Protein AF-G5QX48-F1 (afdb_monomer)

Foldseek 3Di:
DVLLVVLLVQLVVLVVCLVPDPQDPFDQDPVVRDTHGDGSVPCPSNVVSVVSNVVSVVVVVVVVVVVQVQCQDCVRNVAPHRNDPPPPVDPD

Secondary structure (DSSP, 8-state):
-HHHHHHHHHHHHHHHHHTT----SSEEEGGGTEEE---TT--HHHHHHHHHHHHHHHHHHHHHHHHHHHHH-HHHHSS-GGG-SSBTTB--

Solvent-accessible surface area (backbone atoms only — not comparable to full-atom values): 5306 Å² total; per-residue (Å²): 108,71,67,34,52,52,41,49,52,54,28,47,55,52,51,55,50,57,77,70,51,82,40,67,74,66,43,76,41,73,94,78,74,44,75,46,80,74,64,57,62,64,58,58,70,57,53,56,32,50,58,50,37,51,54,30,53,49,53,53,49,52,54,49,50,53,52,50,53,40,48,36,35,37,93,73,46,80,42,48,53,43,72,26,79,70,65,89,84,46,88,82

Sequence (92 aa):
MGACLTQLRQTKEVLLAEANAVSDNPLVFADAGEVISGGNFHAEPVAMAADNLALAIAEIGALSERRIALMMDKHMSQLPPFLVKNGGVNSG

Organism: NCBI:txid913082

Mean predicted aligned error: 3.49 Å

pLDDT: mean 97.44, std 2.09, range [86.56, 98.81]

Structure (mmCIF, N/CA/C/O backbone):
data_AF-G5QX48-F1
#
_entry.id   AF-G5QX48-F1
#
loop_
_atom_site.group_PDB
_atom_site.id
_atom_site.type_symbol
_atom_site.label_atom_id
_atom_site.label_alt_id
_atom_site.label_comp_id
_atom_site.label_asym_id
_atom_site.label_entity_id
_atom_site.label_seq_id
_atom_site.pdbx_PDB_ins_code
_atom_site.Cartn_x
_atom_site.Cartn_y
_atom_site.Cartn_z
_atom_site.occupancy
_atom_site.B_iso_or_equiv
_atom_site.auth_seq_id
_atom_site.auth_comp_id
_atom_site.auth_asym_id
_atom_site.auth_atom_id
_atom_site.pdbx_PDB_model_num
ATOM 1 N N . MET A 1 1 ? 10.971 -5.835 -2.553 1.00 97.06 1 MET A N 1
ATOM 2 C CA . MET A 1 1 ? 9.684 -6.565 -2.683 1.00 97.06 1 MET A CA 1
ATOM 3 C C . MET A 1 1 ? 9.246 -7.255 -1.397 1.00 97.06 1 MET A C 1
ATOM 5 O O . MET A 1 1 ? 8.156 -6.947 -0.943 1.00 97.06 1 MET A O 1
ATOM 9 N N . GLY A 1 2 ? 10.050 -8.141 -0.786 1.00 98.50 2 GLY A N 1
ATOM 10 C CA . GLY A 1 2 ? 9.665 -8.808 0.473 1.00 98.50 2 GLY A CA 1
ATOM 11 C C . GLY A 1 2 ? 9.330 -7.836 1.613 1.00 98.50 2 GLY A C 1
ATOM 12 O O . GLY A 1 2 ? 8.259 -7.940 2.197 1.00 98.50 2 GLY A O 1
ATOM 13 N N . ALA A 1 3 ? 10.184 -6.832 1.848 1.00 98.56 3 ALA A N 1
ATOM 14 C CA . ALA A 1 3 ? 9.930 -5.774 2.833 1.00 98.56 3 ALA A CA 1
ATOM 15 C C . ALA A 1 3 ? 8.617 -5.013 2.562 1.00 98.56 3 ALA A C 1
ATOM 17 O O . ALA A 1 3 ? 7.794 -4.876 3.460 1.00 98.56 3 ALA A O 1
ATOM 18 N N . CYS A 1 4 ? 8.369 -4.612 1.308 1.00 98.75 4 CYS A N 1
ATOM 19 C CA . CYS A 1 4 ? 7.117 -3.965 0.908 1.00 98.75 4 CYS A CA 1
ATOM 20 C C . CYS A 1 4 ? 5.898 -4.843 1.237 1.00 98.75 4 CYS A C 1
ATOM 22 O O . CYS A 1 4 ? 4.929 -4.357 1.804 1.00 98.75 4 CYS A O 1
ATOM 24 N N . LEU A 1 5 ? 5.949 -6.146 0.932 1.00 98.75 5 LEU A N 1
ATOM 25 C CA . LEU A 1 5 ? 4.851 -7.070 1.235 1.00 98.75 5 LEU A CA 1
ATOM 26 C C . LEU A 1 5 ? 4.582 -7.180 2.742 1.00 98.75 5 LEU A C 1
ATOM 28 O O . LEU A 1 5 ? 3.422 -7.232 3.146 1.00 98.75 5 LEU A O 1
ATOM 32 N N . THR A 1 6 ? 5.629 -7.209 3.568 1.00 98.81 6 THR A N 1
ATOM 33 C CA . THR A 1 6 ? 5.481 -7.158 5.029 1.00 98.81 6 THR A CA 1
ATOM 34 C C . THR A 1 6 ? 4.773 -5.877 5.458 1.00 98.81 6 THR A C 1
ATOM 36 O O . THR A 1 6 ? 3.804 -5.950 6.209 1.00 98.81 6 THR A O 1
ATOM 39 N N . GLN A 1 7 ? 5.181 -4.729 4.914 1.00 98.62 7 GLN A N 1
ATOM 40 C CA . GLN A 1 7 ? 4.575 -3.443 5.248 1.00 98.62 7 GLN A CA 1
ATOM 41 C C . GLN A 1 7 ? 3.091 -3.380 4.858 1.00 98.62 7 GLN A C 1
ATOM 43 O O . GLN A 1 7 ? 2.256 -2.976 5.662 1.00 98.62 7 GLN A O 1
ATOM 48 N N . LEU A 1 8 ? 2.738 -3.877 3.665 1.00 98.56 8 LEU A N 1
ATOM 49 C CA . LEU A 1 8 ? 1.345 -3.977 3.218 1.00 98.56 8 LEU A CA 1
ATOM 50 C C . LEU A 1 8 ? 0.505 -4.872 4.142 1.00 98.56 8 LEU A C 1
ATOM 52 O O . LEU A 1 8 ? -0.660 -4.571 4.401 1.00 98.56 8 LEU A O 1
ATOM 56 N N . ARG A 1 9 ? 1.073 -5.980 4.634 1.00 98.75 9 ARG A N 1
ATOM 57 C CA . ARG A 1 9 ? 0.382 -6.888 5.563 1.00 98.75 9 ARG A CA 1
ATOM 58 C C . ARG A 1 9 ? 0.141 -6.234 6.922 1.00 98.75 9 ARG A C 1
ATOM 60 O O . ARG A 1 9 ? -0.968 -6.347 7.428 1.00 98.75 9 ARG A O 1
ATOM 67 N N . GLN A 1 10 ? 1.120 -5.501 7.450 1.00 98.62 10 GLN A N 1
ATOM 68 C CA . GLN A 1 10 ? 0.959 -4.729 8.687 1.00 98.62 10 GLN A CA 1
ATOM 69 C C . GLN A 1 10 ? -0.127 -3.654 8.538 1.00 98.62 10 GLN A C 1
ATOM 71 O O . GLN A 1 10 ? -1.030 -3.575 9.367 1.00 98.62 10 GLN A O 1
ATOM 76 N N . THR A 1 11 ? -0.111 -2.885 7.443 1.00 98.50 11 THR A N 1
ATOM 77 C CA . THR A 1 11 ? -1.172 -1.906 7.152 1.00 98.50 11 THR A CA 1
ATOM 78 C C . THR A 1 11 ? -2.543 -2.578 7.054 1.00 98.50 11 THR A C 1
ATOM 80 O O . THR A 1 11 ? -3.512 -2.075 7.618 1.00 98.50 11 THR A O 1
ATOM 83 N N . LYS A 1 12 ? -2.644 -3.736 6.384 1.00 98.62 12 LYS A N 1
ATOM 84 C CA . LYS A 1 12 ? -3.900 -4.495 6.292 1.00 98.62 12 LYS A CA 1
ATOM 85 C C . LYS A 1 12 ? -4.447 -4.857 7.674 1.00 98.62 12 LYS A C 1
ATOM 87 O O . LYS A 1 12 ? -5.650 -4.744 7.873 1.00 98.62 12 LYS A O 1
ATOM 92 N N . GLU A 1 13 ? -3.606 -5.331 8.590 1.00 98.75 13 GLU A N 1
ATOM 93 C CA . GLU A 1 13 ? -4.043 -5.719 9.938 1.00 98.75 13 GLU A CA 1
ATOM 94 C C . GLU A 1 13 ? -4.668 -4.537 10.686 1.00 98.75 13 GLU A C 1
ATOM 96 O O . GLU A 1 13 ? -5.773 -4.670 11.210 1.00 98.75 13 GLU A O 1
ATOM 101 N N . VAL A 1 14 ? -4.020 -3.368 10.647 1.00 98.81 14 VAL A N 1
ATOM 102 C CA . VAL A 1 14 ? -4.533 -2.145 11.284 1.00 98.81 14 VAL A CA 1
ATOM 103 C C . VAL A 1 14 ? -5.849 -1.696 10.650 1.00 98.81 14 VAL A C 1
ATOM 105 O O . VAL A 1 14 ? -6.831 -1.481 11.354 1.00 98.81 14 VAL A O 1
ATOM 108 N N . LEU A 1 15 ? -5.902 -1.606 9.319 1.00 98.69 15 LEU A N 1
ATOM 109 C CA . LEU A 1 15 ? -7.104 -1.142 8.620 1.00 98.69 15 LEU A CA 1
ATOM 110 C C . LEU A 1 15 ? -8.280 -2.112 8.766 1.00 98.69 15 LEU A C 1
ATOM 112 O O . LEU A 1 15 ? -9.427 -1.677 8.791 1.00 98.69 15 LEU A O 1
ATOM 116 N N . LEU A 1 16 ? -8.019 -3.418 8.869 1.00 98.81 16 LEU A N 1
ATOM 117 C CA . LEU A 1 16 ? -9.068 -4.404 9.106 1.00 98.81 16 LEU A CA 1
ATOM 118 C C . LEU A 1 16 ? -9.637 -4.291 10.524 1.00 98.81 16 LEU A C 1
ATOM 120 O O . LEU A 1 16 ? -10.844 -4.451 10.693 1.00 98.81 16 LEU A O 1
ATOM 124 N N . ALA A 1 17 ? -8.797 -4.014 11.524 1.00 98.75 17 ALA A N 1
ATOM 125 C CA . ALA A 1 17 ? -9.271 -3.737 12.875 1.00 98.75 17 ALA A CA 1
ATOM 126 C C . ALA A 1 17 ? -10.129 -2.462 12.899 1.00 98.75 17 ALA A C 1
ATOM 128 O O . ALA A 1 17 ? -11.258 -2.507 13.381 1.00 98.75 17 ALA A O 1
ATOM 129 N N . GLU A 1 18 ? -9.646 -1.374 12.291 1.00 98.69 18 GLU A N 1
ATOM 130 C CA . GLU A 1 18 ? -10.369 -0.099 12.242 1.00 98.69 18 GLU A CA 1
ATOM 131 C C . GLU A 1 18 ? -11.705 -0.205 11.496 1.00 98.69 18 GLU A C 1
ATOM 133 O O . GLU A 1 18 ? -12.716 0.321 11.950 1.00 98.69 18 GLU A O 1
ATOM 138 N N . ALA A 1 19 ? -11.747 -0.943 10.382 1.00 98.56 19 ALA A N 1
ATOM 139 C CA . ALA A 1 19 ? -12.974 -1.146 9.609 1.00 98.56 19 ALA A CA 1
ATOM 140 C C . ALA A 1 19 ? -14.102 -1.818 10.415 1.00 98.56 19 ALA A C 1
ATOM 142 O O . ALA A 1 19 ? -15.263 -1.735 10.020 1.00 98.56 19 ALA A O 1
ATOM 143 N N . ASN A 1 20 ? -13.761 -2.494 11.516 1.00 98.69 20 ASN A N 1
ATOM 144 C CA . ASN A 1 20 ? -14.705 -3.146 12.420 1.00 98.69 20 ASN A CA 1
ATOM 145 C C . ASN A 1 20 ? -14.769 -2.469 13.802 1.00 98.69 20 ASN A C 1
ATOM 147 O O . ASN A 1 20 ? -15.437 -2.987 14.698 1.00 98.69 20 ASN A O 1
ATOM 151 N N . ALA A 1 21 ? -14.060 -1.357 14.006 1.00 98.44 21 ALA A N 1
ATOM 152 C CA . ALA A 1 21 ? -13.993 -0.679 15.290 1.00 98.44 21 ALA A CA 1
ATOM 153 C C . ALA A 1 21 ? -15.247 0.166 15.556 1.00 98.44 21 ALA A C 1
ATOM 155 O O . ALA A 1 21 ? -15.876 0.709 14.649 1.00 98.44 21 ALA A O 1
ATOM 156 N N . VAL A 1 22 ? -15.573 0.315 16.840 1.00 98.19 22 VAL A N 1
ATOM 157 C CA . VAL A 1 22 ? -16.541 1.302 17.326 1.00 98.19 22 VAL A CA 1
ATOM 158 C C . VAL A 1 22 ? -15.768 2.589 17.616 1.00 98.19 22 VAL A C 1
ATOM 160 O O . VAL A 1 22 ? -15.072 2.689 18.631 1.00 98.19 22 VAL A O 1
ATOM 163 N N . SER A 1 23 ? -15.822 3.530 16.674 1.00 97.69 23 SER A N 1
ATOM 164 C CA . SER A 1 23 ? -15.040 4.776 16.675 1.00 97.69 23 SER A CA 1
ATOM 165 C C . SER A 1 23 ? -15.857 6.026 17.014 1.00 97.69 23 SER A C 1
ATOM 167 O O . SER A 1 23 ? -15.329 7.138 16.988 1.00 97.69 23 SER A O 1
ATOM 169 N N . ASP A 1 24 ? -17.137 5.871 17.350 1.00 96.62 24 ASP A N 1
ATOM 170 C CA . ASP A 1 24 ? -17.981 6.964 17.817 1.00 96.62 24 ASP A CA 1
ATOM 171 C C . ASP A 1 24 ? -17.681 7.344 19.277 1.00 96.62 24 ASP A C 1
ATOM 173 O O . ASP A 1 24 ? -16.831 6.767 19.961 1.00 96.62 24 ASP A O 1
ATOM 177 N N . ASN A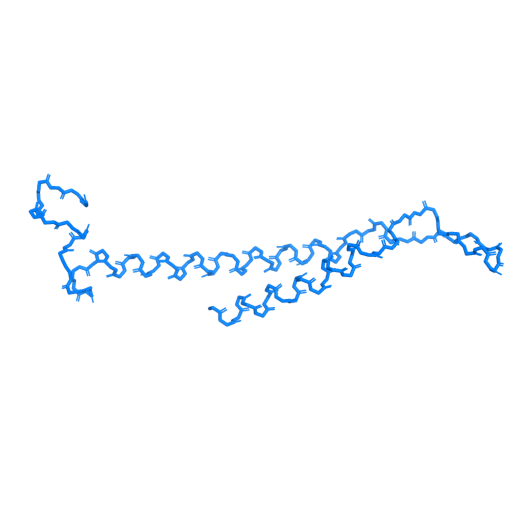 1 25 ? -18.351 8.399 19.739 1.00 95.94 25 ASN A N 1
ATOM 178 C CA . ASN A 1 25 ? -18.257 8.875 21.111 1.00 95.94 25 ASN A CA 1
ATOM 179 C C . ASN A 1 25 ? -19.495 9.719 21.475 1.00 95.94 25 ASN A C 1
ATOM 181 O O . ASN A 1 25 ? -19.866 10.588 20.677 1.00 95.94 25 ASN A O 1
ATOM 185 N N . PRO A 1 26 ? -20.091 9.555 22.677 1.00 96.12 26 PRO A N 1
ATOM 186 C CA . PRO A 1 26 ? -19.709 8.633 23.756 1.00 96.12 26 PRO A CA 1
ATOM 187 C C . PRO A 1 26 ? -20.135 7.183 23.496 1.00 96.12 26 PRO A C 1
ATOM 189 O O . PRO A 1 26 ? -21.093 6.930 22.776 1.00 96.12 26 PRO A O 1
ATOM 192 N N . LEU A 1 27 ? -19.451 6.237 24.136 1.00 97.69 27 LEU A N 1
ATOM 193 C CA . LEU A 1 27 ? -19.781 4.815 24.071 1.00 97.69 27 LEU A CA 1
ATOM 194 C C . LEU A 1 27 ? -20.920 4.483 25.035 1.00 97.69 27 LEU A C 1
ATOM 196 O O . LEU A 1 27 ? -20.930 4.949 26.177 1.00 97.69 27 LEU A O 1
ATOM 200 N N . VAL A 1 28 ? -21.849 3.636 24.594 1.00 97.69 28 VAL A N 1
ATOM 201 C CA . VAL A 1 28 ? -22.989 3.176 25.398 1.00 97.69 28 VAL A CA 1
ATOM 202 C C . VAL A 1 28 ? -22.829 1.691 25.719 1.00 97.69 28 VAL A C 1
ATOM 204 O O . VAL A 1 28 ? -22.895 0.847 24.827 1.00 97.69 28 VAL A O 1
ATOM 207 N N . PHE A 1 29 ? -22.671 1.364 27.001 1.00 97.44 29 PHE A N 1
ATOM 208 C CA . PHE A 1 29 ? -22.587 -0.008 27.505 1.00 97.44 29 PHE A CA 1
ATOM 209 C C . PHE A 1 29 ? -23.916 -0.389 28.161 1.00 97.44 29 PHE A C 1
ATOM 211 O O . PHE A 1 29 ? -24.085 -0.289 29.377 1.00 97.44 29 PHE A O 1
ATOM 218 N N .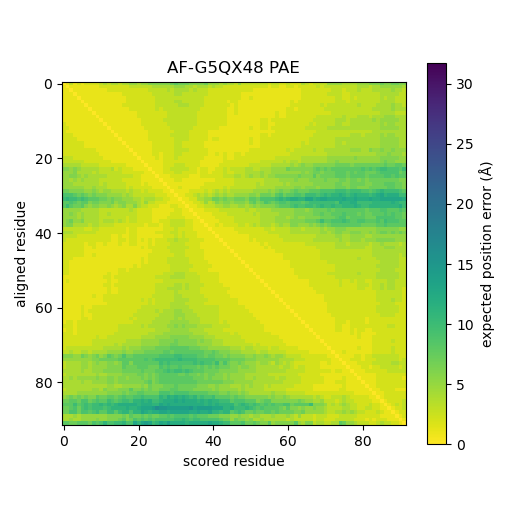 ALA A 1 30 ? -24.879 -0.803 27.333 1.00 96.69 30 ALA A N 1
ATOM 219 C CA . ALA A 1 30 ? -26.264 -1.035 27.751 1.00 96.69 30 ALA A CA 1
ATOM 220 C C . ALA A 1 30 ? -26.398 -2.059 28.891 1.00 96.69 30 ALA A C 1
ATOM 222 O O . ALA A 1 30 ? -27.152 -1.816 29.830 1.00 96.69 30 ALA A O 1
ATOM 223 N N . ASP A 1 31 ? -25.623 -3.147 28.853 1.00 96.88 31 ASP A N 1
ATOM 224 C CA . ASP A 1 31 ? -25.660 -4.200 29.879 1.00 96.88 31 ASP A CA 1
ATOM 225 C C . ASP A 1 31 ? -25.192 -3.707 31.259 1.00 96.88 31 ASP A C 1
ATOM 227 O O . ASP A 1 31 ? -25.634 -4.218 32.286 1.00 96.88 31 ASP A O 1
ATOM 231 N N . ALA A 1 32 ? -24.320 -2.693 31.285 1.00 96.44 32 ALA A N 1
ATOM 232 C CA . ALA A 1 32 ? -23.846 -2.042 32.506 1.00 96.44 32 ALA A CA 1
ATOM 233 C C . ALA A 1 32 ? -24.682 -0.803 32.883 1.00 96.44 32 ALA A C 1
ATOM 235 O O . ALA A 1 32 ? -24.550 -0.285 33.989 1.00 96.44 32 ALA A O 1
ATOM 236 N N . GLY A 1 33 ? -25.540 -0.315 31.979 1.00 97.06 33 GLY A N 1
ATOM 237 C CA . GLY A 1 33 ? -26.254 0.952 32.144 1.00 97.06 33 GLY A CA 1
ATOM 238 C C . GLY A 1 33 ? -25.332 2.178 32.130 1.00 97.06 33 GLY A C 1
ATOM 239 O O . GLY A 1 33 ? -25.681 3.208 32.706 1.00 97.06 33 GLY A O 1
ATOM 240 N N . GLU A 1 34 ? -24.160 2.076 31.498 1.00 97.88 34 GLU A N 1
ATOM 241 C CA . GLU A 1 34 ? -23.118 3.108 31.521 1.00 97.88 34 GLU A CA 1
ATOM 242 C C . GLU A 1 34 ? -22.980 3.838 30.177 1.00 97.88 34 GLU A C 1
ATOM 244 O O . GLU A 1 34 ? -23.163 3.263 29.101 1.00 97.88 34 GLU A O 1
ATOM 249 N N . VAL A 1 35 ? -22.598 5.118 30.247 1.00 97.62 35 VAL A N 1
ATOM 250 C CA . VAL A 1 35 ? -22.194 5.933 29.094 1.00 97.62 35 VAL A CA 1
ATOM 251 C C . VAL A 1 35 ? -20.810 6.503 29.379 1.00 97.62 35 VAL A C 1
ATOM 253 O O . VAL A 1 35 ? -20.627 7.230 30.356 1.00 97.62 35 VAL A O 1
ATOM 256 N N . ILE A 1 36 ? -19.836 6.177 28.531 1.00 97.94 36 ILE A N 1
ATOM 257 C CA . ILE A 1 36 ? -18.426 6.520 28.739 1.00 97.94 36 ILE A CA 1
ATOM 258 C C . ILE A 1 36 ? -17.943 7.403 27.590 1.00 97.94 36 ILE A C 1
ATOM 260 O O . ILE A 1 36 ? -17.983 7.008 26.428 1.00 97.94 36 ILE A O 1
ATOM 264 N N . SER A 1 37 ? -17.440 8.597 27.915 1.00 97.81 37 SER A N 1
ATOM 265 C CA . SER A 1 37 ? -16.715 9.422 26.943 1.00 97.81 37 SER A CA 1
ATOM 266 C C . SER A 1 37 ? -15.269 8.938 26.838 1.00 97.81 37 SER A C 1
ATOM 268 O O . SER A 1 37 ? -14.542 8.935 27.830 1.00 97.81 37 SER A O 1
ATOM 270 N N . GLY A 1 38 ? -14.853 8.563 25.634 1.00 96.56 38 GLY A N 1
ATOM 271 C CA . GLY A 1 38 ? -13.509 8.109 25.293 1.00 96.56 38 GLY A CA 1
ATOM 272 C C . GLY A 1 38 ? -12.908 8.905 24.134 1.00 96.56 38 GLY A C 1
ATOM 273 O O . GLY A 1 38 ? -13.232 10.074 23.928 1.00 96.56 38 GLY A O 1
ATOM 274 N N . GLY A 1 39 ? -12.004 8.262 23.393 1.00 97.31 39 GLY A N 1
ATOM 275 C CA . GLY A 1 39 ? -11.231 8.888 22.315 1.00 97.31 39 GLY A CA 1
ATOM 276 C C . GLY A 1 39 ? -11.072 8.025 21.064 1.00 97.31 39 GLY A C 1
ATOM 277 O O . GLY A 1 39 ? -10.157 8.276 20.287 1.00 97.31 39 GLY A O 1
ATOM 278 N N . ASN A 1 40 ? -11.926 7.015 20.859 1.00 97.94 40 ASN A N 1
ATOM 279 C CA . ASN A 1 40 ? -11.794 6.074 19.737 1.00 97.94 40 ASN A CA 1
ATOM 280 C C . ASN A 1 40 ? -11.912 6.748 18.358 1.00 97.94 40 ASN A C 1
ATOM 282 O O .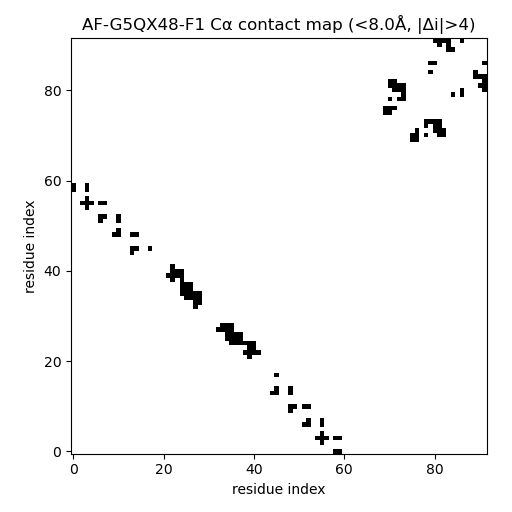 ASN A 1 40 ? -11.446 6.195 17.372 1.00 97.94 40 ASN A O 1
ATOM 286 N N . PHE A 1 41 ? -12.479 7.957 18.287 1.00 97.00 41 PHE A N 1
ATOM 287 C CA . PHE A 1 41 ? -12.538 8.763 17.063 1.00 97.00 41 PHE A CA 1
ATOM 288 C C . PHE A 1 41 ? -11.163 9.254 16.576 1.00 97.00 41 PHE A C 1
ATOM 290 O O . PHE A 1 41 ? -11.051 9.781 15.468 1.00 97.00 41 PHE A O 1
ATOM 297 N N . HIS A 1 42 ? -10.112 9.148 17.395 1.00 98.56 42 HIS A N 1
ATOM 298 C CA . HIS A 1 42 ? -8.775 9.603 17.033 1.00 98.56 42 HIS A CA 1
ATOM 299 C C . HIS A 1 42 ? -8.055 8.569 16.150 1.00 98.56 42 HIS A C 1
ATOM 301 O O . HIS A 1 42 ? -7.414 7.640 16.642 1.00 98.56 42 HIS A O 1
ATOM 307 N N . ALA A 1 43 ? -8.111 8.771 14.833 1.00 98.44 43 ALA A N 1
ATOM 308 C CA . ALA A 1 43 ? -7.645 7.835 13.803 1.00 98.44 43 ALA A CA 1
ATOM 309 C C . ALA A 1 43 ? -6.106 7.724 13.633 1.00 98.44 43 ALA A C 1
ATOM 311 O O . ALA A 1 43 ? -5.617 7.459 12.533 1.00 98.44 43 ALA A O 1
ATOM 312 N N . GLU A 1 44 ? -5.322 7.898 14.701 1.00 98.75 44 GLU A N 1
ATOM 313 C CA . GLU A 1 44 ? -3.850 7.790 14.659 1.00 98.75 44 GLU A CA 1
ATOM 314 C C . GLU A 1 44 ? -3.351 6.451 14.085 1.00 98.75 44 GLU A C 1
ATOM 316 O O . GLU A 1 44 ? -2.425 6.465 13.269 1.00 98.75 44 GLU A O 1
ATOM 321 N N . PRO A 1 45 ? -3.958 5.288 14.418 1.00 98.56 45 PRO A N 1
ATOM 322 C CA . PRO A 1 45 ? -3.528 4.018 13.837 1.00 98.56 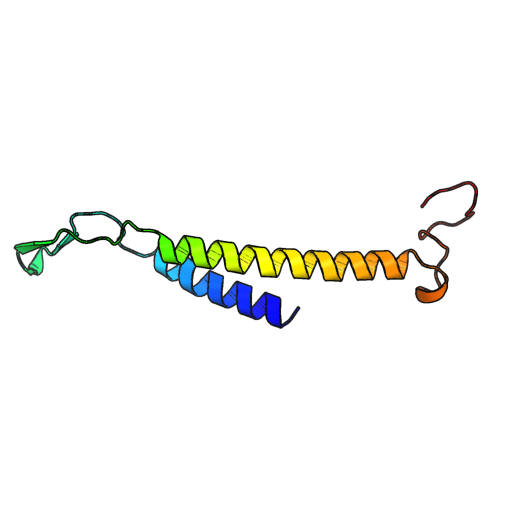45 PRO A CA 1
ATOM 323 C C . PRO A 1 45 ? -3.659 4.003 12.310 1.00 98.56 45 PRO A C 1
ATOM 325 O O . PRO A 1 45 ? -2.767 3.513 11.616 1.00 98.56 45 PRO A O 1
ATOM 328 N N . VAL A 1 46 ? -4.741 4.580 11.775 1.00 98.75 46 VAL A N 1
ATOM 329 C CA . VAL A 1 46 ? -4.971 4.698 10.327 1.00 98.75 46 VAL A CA 1
ATOM 330 C C . VAL A 1 46 ? -3.934 5.612 9.688 1.00 98.75 46 VAL A C 1
ATOM 332 O O . VAL A 1 46 ? -3.390 5.261 8.640 1.00 98.75 46 VAL A O 1
ATOM 335 N N . ALA A 1 47 ? -3.636 6.750 10.320 1.00 98.81 47 ALA A N 1
ATOM 336 C CA . ALA A 1 47 ? -2.645 7.703 9.828 1.00 98.81 47 ALA A CA 1
ATOM 337 C C . ALA A 1 47 ? -1.265 7.037 9.687 1.00 98.81 47 ALA A C 1
ATOM 339 O O . ALA A 1 47 ? -0.694 7.007 8.595 1.00 98.81 47 ALA A O 1
ATOM 340 N N . MET A 1 48 ? -0.792 6.376 10.747 1.00 98.81 48 MET A N 1
ATOM 341 C CA . MET A 1 48 ? 0.480 5.647 10.726 1.00 98.81 48 MET A CA 1
ATOM 342 C C . MET A 1 48 ? 0.487 4.502 9.702 1.00 98.81 48 MET A C 1
ATOM 344 O O . MET A 1 48 ? 1.490 4.259 9.025 1.00 98.81 48 MET A O 1
ATOM 348 N N . ALA A 1 49 ? -0.628 3.779 9.563 1.00 98.69 49 ALA A N 1
ATOM 349 C CA . ALA A 1 49 ? -0.745 2.696 8.592 1.00 98.69 49 ALA A CA 1
ATOM 350 C C . ALA A 1 49 ? -0.674 3.203 7.140 1.00 98.69 49 ALA A C 1
ATOM 352 O O . ALA A 1 49 ? -0.115 2.506 6.284 1.00 98.69 49 ALA A O 1
ATOM 353 N N . ALA A 1 50 ? -1.203 4.400 6.867 1.00 98.69 50 ALA A N 1
ATOM 354 C CA . ALA A 1 50 ? -1.141 5.050 5.562 1.00 98.69 50 ALA A CA 1
ATOM 355 C C . ALA A 1 50 ? 0.276 5.543 5.225 1.00 98.69 50 ALA A C 1
ATOM 357 O O . ALA A 1 50 ? 0.758 5.271 4.123 1.00 98.69 50 ALA A O 1
ATOM 358 N N . ASP A 1 51 ? 0.975 6.173 6.172 1.00 98.81 51 ASP A N 1
ATOM 359 C CA . ASP A 1 51 ? 2.365 6.616 5.978 1.00 98.81 51 ASP A CA 1
ATOM 360 C C . ASP A 1 51 ? 3.294 5.432 5.677 1.00 98.81 51 ASP A C 1
ATOM 362 O O . ASP A 1 51 ? 4.079 5.450 4.724 1.00 98.81 51 ASP A O 1
ATOM 366 N N . ASN A 1 52 ? 3.135 4.338 6.421 1.00 98.44 52 ASN A N 1
ATOM 367 C CA . ASN A 1 52 ? 3.862 3.096 6.173 1.00 98.44 52 ASN A CA 1
ATOM 368 C C . ASN A 1 52 ? 3.565 2.505 4.785 1.00 98.44 52 ASN A C 1
ATOM 370 O O . ASN A 1 52 ? 4.462 1.989 4.109 1.00 98.44 52 ASN A O 1
ATOM 374 N N . LEU A 1 53 ? 2.310 2.582 4.337 1.00 98.50 53 LEU A N 1
ATOM 375 C CA . LEU A 1 53 ? 1.915 2.108 3.014 1.00 98.50 53 LEU A CA 1
ATOM 376 C C . LEU A 1 53 ? 2.547 2.952 1.899 1.00 98.50 53 LEU A C 1
ATOM 378 O O . LEU A 1 53 ? 2.969 2.392 0.883 1.00 98.50 53 LEU A O 1
ATOM 382 N N . ALA A 1 54 ? 2.666 4.268 2.099 1.00 98.81 54 ALA A N 1
ATOM 383 C CA . ALA A 1 54 ? 3.305 5.169 1.144 1.00 98.81 54 ALA A CA 1
ATOM 384 C C . ALA A 1 54 ? 4.763 4.763 0.866 1.00 98.81 54 ALA A C 1
ATOM 386 O O . ALA A 1 54 ? 5.161 4.681 -0.299 1.00 98.81 54 ALA A O 1
ATOM 387 N N . LEU A 1 55 ? 5.526 4.407 1.908 1.00 98.75 55 LEU A N 1
ATOM 388 C CA . LEU A 1 55 ? 6.900 3.905 1.767 1.00 98.75 55 LEU A CA 1
ATOM 389 C C . LEU A 1 55 ? 6.956 2.641 0.900 1.00 98.75 55 LEU A C 1
ATOM 391 O O . LEU A 1 55 ? 7.769 2.527 -0.018 1.00 98.75 55 LEU A O 1
ATOM 395 N N . ALA A 1 56 ? 6.062 1.687 1.161 1.00 98.69 56 ALA A N 1
ATOM 396 C CA . ALA A 1 56 ? 6.043 0.427 0.434 1.00 98.69 56 ALA A CA 1
ATOM 397 C C . ALA A 1 56 ? 5.698 0.612 -1.051 1.00 98.69 56 ALA A C 1
ATOM 399 O O . ALA A 1 56 ? 6.320 -0.024 -1.905 1.00 98.69 56 ALA A O 1
ATOM 400 N N . ILE A 1 57 ? 4.735 1.486 -1.360 1.00 98.75 57 ILE A N 1
ATOM 401 C CA . ILE A 1 57 ? 4.350 1.823 -2.737 1.00 98.75 57 ILE A CA 1
ATOM 402 C C . ILE A 1 57 ? 5.517 2.496 -3.468 1.00 98.75 57 ILE A C 1
ATOM 404 O O . ILE A 1 57 ? 5.836 2.099 -4.594 1.00 98.75 57 ILE A O 1
ATOM 408 N N . ALA A 1 58 ? 6.183 3.458 -2.824 1.00 98.81 58 ALA A N 1
ATOM 409 C CA . ALA A 1 58 ? 7.325 4.163 -3.399 1.00 98.81 58 ALA A CA 1
ATOM 410 C C . ALA A 1 58 ? 8.458 3.197 -3.784 1.00 98.81 58 ALA A C 1
ATOM 412 O O . ALA A 1 58 ? 8.940 3.232 -4.916 1.00 98.81 58 ALA A O 1
ATOM 413 N N . GLU A 1 59 ? 8.815 2.264 -2.900 1.00 98.75 59 GLU A N 1
ATOM 414 C CA . GLU A 1 59 ? 9.889 1.291 -3.148 1.00 98.75 59 GLU A CA 1
ATOM 415 C C . GLU A 1 59 ? 9.555 0.278 -4.254 1.00 98.75 59 GLU A C 1
ATOM 417 O O . GLU A 1 59 ? 10.426 -0.136 -5.027 1.00 98.75 59 GLU A O 1
ATOM 422 N N . ILE A 1 60 ? 8.282 -0.114 -4.381 1.00 98.81 60 ILE A N 1
ATOM 423 C CA . ILE A 1 60 ? 7.833 -0.947 -5.507 1.00 98.81 60 ILE A CA 1
ATOM 424 C C . ILE A 1 60 ? 8.027 -0.188 -6.826 1.00 98.81 60 ILE A C 1
ATOM 426 O O . ILE A 1 60 ? 8.556 -0.757 -7.790 1.00 98.81 60 ILE A O 1
ATOM 430 N N . GLY A 1 61 ? 7.630 1.088 -6.853 1.00 98.75 61 GLY A N 1
ATOM 431 C CA . GLY A 1 61 ? 7.817 1.981 -7.993 1.00 98.75 61 GLY A CA 1
ATOM 432 C C . GLY A 1 61 ? 9.291 2.151 -8.354 1.00 98.75 61 GLY A C 1
ATOM 433 O O . GLY A 1 61 ? 9.662 1.906 -9.501 1.00 98.75 61 GLY A O 1
ATOM 434 N N . ALA A 1 62 ? 10.141 2.465 -7.374 1.00 98.75 62 ALA A N 1
ATOM 435 C CA . ALA A 1 62 ? 11.578 2.655 -7.562 1.00 98.75 62 ALA A CA 1
ATOM 436 C C . ALA A 1 62 ? 12.252 1.411 -8.158 1.00 98.75 62 ALA A C 1
ATOM 438 O O . ALA A 1 62 ? 12.989 1.500 -9.142 1.00 98.75 62 ALA A O 1
ATOM 439 N N . LEU A 1 63 ? 11.946 0.217 -7.637 1.00 98.75 63 LEU A N 1
ATOM 440 C CA . LEU A 1 63 ? 12.504 -1.016 -8.189 1.00 98.75 63 LEU A CA 1
ATOM 441 C C . LEU A 1 63 ? 11.995 -1.291 -9.613 1.00 98.75 63 LEU A C 1
AT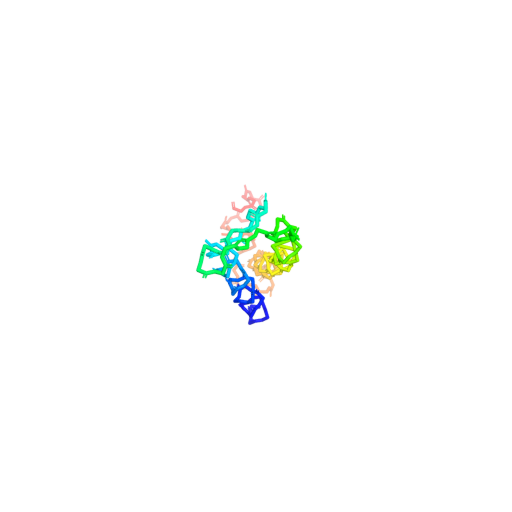OM 443 O O . LEU A 1 63 ? 12.739 -1.808 -10.447 1.00 98.75 63 LEU A O 1
ATOM 447 N N . SER A 1 64 ? 10.729 -0.975 -9.900 1.00 98.81 64 SER A N 1
ATOM 448 C CA . SER A 1 64 ? 10.179 -1.102 -11.252 1.00 98.81 64 SER A CA 1
ATOM 449 C C . SER A 1 64 ? 10.845 -0.152 -12.236 1.00 98.81 64 SER A C 1
ATOM 451 O O . SER A 1 64 ? 11.206 -0.566 -13.335 1.00 98.81 64 SER A O 1
ATOM 453 N N . GLU A 1 65 ? 11.059 1.089 -11.827 1.00 98.75 65 GLU A N 1
ATOM 454 C CA . GLU A 1 65 ? 11.723 2.108 -12.629 1.00 98.75 65 GLU A CA 1
ATOM 455 C C . GLU A 1 65 ? 13.172 1.704 -12.948 1.00 98.75 65 GLU A C 1
ATOM 457 O O . GLU A 1 65 ? 13.565 1.731 -14.114 1.00 98.75 65 GLU A O 1
ATOM 462 N N . ARG A 1 66 ? 13.930 1.172 -11.980 1.00 98.56 66 ARG A N 1
ATOM 463 C CA . ARG A 1 66 ? 15.280 0.639 -12.243 1.00 98.56 66 ARG A CA 1
ATOM 464 C C . ARG A 1 66 ? 15.279 -0.527 -13.238 1.00 98.56 66 ARG A C 1
ATOM 466 O O . ARG A 1 66 ? 16.179 -0.612 -14.071 1.00 98.56 66 ARG A O 1
ATOM 473 N N . ARG A 1 67 ? 14.272 -1.412 -13.195 1.00 98.44 67 ARG A N 1
ATOM 474 C CA . ARG A 1 67 ? 14.118 -2.483 -14.202 1.00 98.44 67 ARG A CA 1
ATOM 475 C C . ARG A 1 67 ? 13.816 -1.921 -15.589 1.00 98.44 67 ARG A C 1
ATOM 477 O O . ARG A 1 67 ? 14.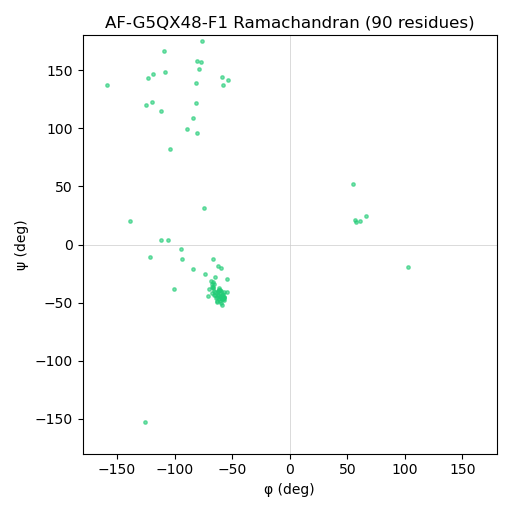359 -2.426 -16.567 1.00 98.44 67 ARG A O 1
ATOM 484 N N . ILE A 1 68 ? 12.980 -0.885 -15.678 1.00 98.56 68 ILE A N 1
ATOM 485 C CA . ILE A 1 68 ? 12.712 -0.182 -16.941 1.00 98.56 68 ILE A CA 1
ATOM 486 C C . ILE A 1 68 ? 14.012 0.414 -17.485 1.00 98.56 68 ILE A C 1
ATOM 488 O O . ILE A 1 68 ? 14.349 0.160 -18.639 1.00 98.56 68 ILE A O 1
ATOM 492 N N . ALA A 1 69 ? 14.786 1.112 -16.651 1.00 98.25 69 ALA A N 1
ATOM 493 C CA . ALA A 1 69 ? 16.075 1.676 -17.046 1.00 98.25 69 ALA A CA 1
ATOM 494 C C . ALA A 1 69 ? 17.048 0.602 -17.566 1.00 98.25 69 ALA A C 1
ATOM 496 O O . ALA A 1 69 ? 17.670 0.793 -18.610 1.00 98.25 69 ALA A O 1
ATOM 497 N N . LEU A 1 70 ? 17.116 -0.557 -16.898 1.00 98.25 70 LEU A N 1
ATOM 498 C CA . LEU A 1 70 ? 17.932 -1.690 -17.343 1.00 98.25 70 LEU A CA 1
ATOM 499 C C . LEU A 1 70 ? 17.506 -2.202 -18.723 1.00 98.25 70 LEU A C 1
ATOM 501 O O . LEU A 1 70 ? 18.370 -2.518 -19.531 1.00 98.25 70 LEU A O 1
ATOM 505 N N . MET A 1 71 ? 16.201 -2.268 -19.013 1.00 98.25 71 MET A N 1
ATOM 506 C CA . MET A 1 71 ? 15.704 -2.680 -20.334 1.00 98.25 71 MET A CA 1
ATOM 507 C C . MET A 1 71 ? 16.048 -1.667 -21.435 1.00 98.25 71 MET A C 1
ATOM 509 O O . MET A 1 71 ? 16.342 -2.075 -22.559 1.00 98.25 71 MET A O 1
ATOM 513 N N . MET A 1 72 ? 16.024 -0.367 -21.123 1.00 97.12 72 MET A N 1
ATOM 514 C CA . MET A 1 72 ? 16.342 0.699 -22.083 1.00 97.12 72 MET A CA 1
ATOM 515 C C . MET A 1 72 ? 17.820 0.710 -22.492 1.00 97.12 7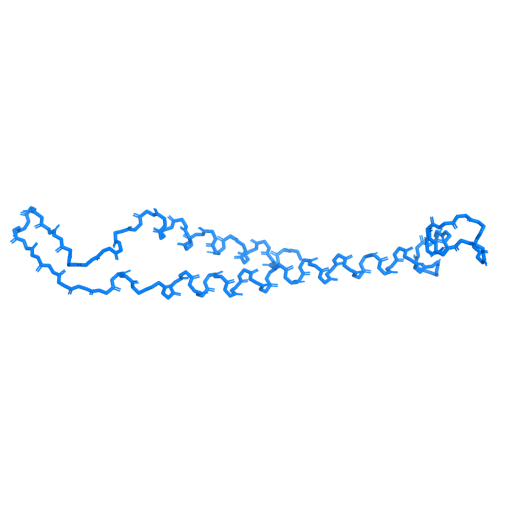2 MET A C 1
ATOM 517 O O . MET A 1 72 ? 18.143 1.088 -23.622 1.00 97.12 72 MET A O 1
ATOM 521 N N . ASP A 1 73 ? 18.712 0.302 -21.588 1.00 96.75 73 ASP A N 1
ATOM 522 C CA . ASP A 1 73 ? 20.152 0.296 -21.823 1.00 96.75 73 ASP A CA 1
ATOM 523 C C . ASP A 1 73 ? 20.603 -0.972 -22.559 1.00 96.75 73 ASP A C 1
ATOM 525 O O . ASP A 1 73 ? 20.688 -2.055 -21.979 1.00 96.75 73 ASP A O 1
ATOM 529 N N . LYS A 1 74 ? 20.985 -0.822 -23.833 1.00 95.25 74 LYS A N 1
ATOM 530 C CA . LYS A 1 74 ? 21.499 -1.917 -24.677 1.00 95.25 74 LYS A CA 1
ATOM 531 C C . LYS A 1 74 ? 22.693 -2.665 -24.071 1.00 95.25 74 LYS A C 1
ATOM 533 O O . LYS A 1 74 ? 22.890 -3.839 -24.380 1.00 95.25 74 LYS A O 1
ATOM 538 N N . HIS A 1 75 ? 23.517 -1.998 -23.257 1.00 96.25 75 HIS A N 1
ATOM 539 C CA . HIS A 1 75 ? 24.710 -2.604 -22.664 1.00 96.25 75 HIS A CA 1
ATOM 540 C C . HIS A 1 75 ? 24.350 -3.586 -21.550 1.00 96.25 75 HIS A C 1
ATOM 542 O O . HIS A 1 75 ? 25.106 -4.522 -21.295 1.00 96.25 75 HIS A O 1
ATOM 548 N N . MET A 1 76 ? 23.190 -3.387 -20.922 1.00 96.50 76 MET A N 1
ATOM 549 C CA . MET A 1 76 ? 22.676 -4.236 -19.853 1.00 96.50 76 MET A CA 1
ATOM 550 C C . MET A 1 76 ? 21.619 -5.226 -20.365 1.00 96.50 76 MET A C 1
ATOM 552 O O . MET A 1 76 ? 21.598 -6.375 -19.927 1.00 96.50 76 MET A O 1
ATOM 556 N N . SER A 1 77 ? 20.750 -4.806 -21.291 1.00 97.06 77 SER A N 1
ATOM 557 C CA . SER A 1 77 ? 19.569 -5.574 -21.707 1.00 97.06 77 SER A CA 1
ATOM 558 C C . SER A 1 77 ? 19.826 -6.627 -22.780 1.00 97.06 77 SER A C 1
ATOM 560 O O . SER A 1 77 ? 19.020 -7.543 -22.917 1.00 97.06 77 SER A O 1
ATOM 562 N 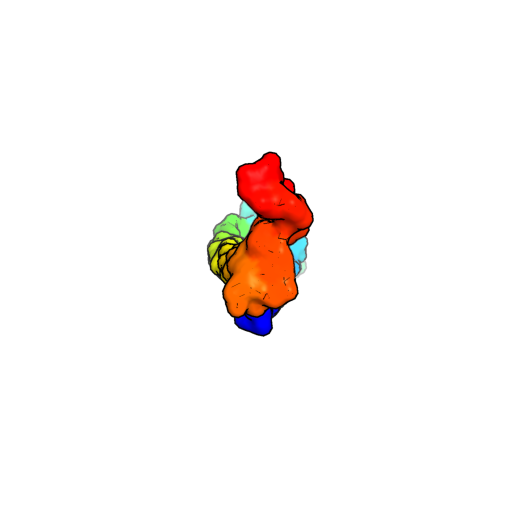N . GLN A 1 78 ? 20.911 -6.506 -23.557 1.00 96.62 78 GLN A N 1
ATOM 563 C CA . GLN A 1 78 ? 21.139 -7.293 -24.784 1.00 96.62 78 GLN A CA 1
ATOM 564 C C . GLN A 1 78 ? 20.017 -7.128 -25.833 1.00 96.62 78 GLN A C 1
ATOM 566 O O .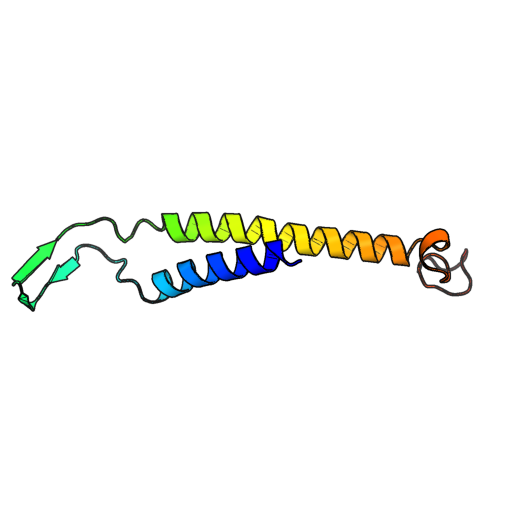 GLN A 1 78 ? 19.874 -7.944 -26.745 1.00 96.62 78 GLN A O 1
ATOM 571 N N . LEU A 1 79 ? 19.226 -6.057 -25.720 1.00 96.88 79 LEU A N 1
ATOM 572 C CA . LEU A 1 79 ? 18.151 -5.682 -26.637 1.00 96.88 79 LEU A CA 1
ATOM 573 C C . LEU A 1 79 ? 18.547 -4.431 -27.441 1.00 96.88 79 LEU A C 1
ATOM 575 O O . LEU A 1 79 ? 19.520 -3.749 -27.096 1.00 96.88 79 LEU A O 1
ATOM 579 N N . PRO A 1 80 ? 17.811 -4.096 -28.520 1.00 96.62 80 PRO A N 1
ATOM 580 C CA . PRO A 1 80 ? 17.969 -2.803 -29.175 1.00 96.62 80 PRO A CA 1
ATOM 581 C C . PRO A 1 80 ? 17.814 -1.649 -28.165 1.00 96.62 80 PRO A C 1
ATOM 583 O O . PRO A 1 80 ? 16.957 -1.737 -27.280 1.00 96.62 80 PRO A O 1
ATOM 586 N N . PRO A 1 81 ? 18.613 -0.568 -28.277 1.00 95.81 81 PRO A N 1
ATOM 587 C CA . PRO A 1 81 ? 18.488 0.584 -27.386 1.00 95.81 81 PRO A CA 1
ATOM 588 C C . PRO A 1 81 ? 17.071 1.158 -27.461 1.00 95.81 81 PRO A C 1
ATOM 590 O O . PRO A 1 81 ? 16.505 1.256 -28.551 1.00 95.81 81 PRO A O 1
ATOM 593 N N . PHE A 1 82 ? 16.508 1.513 -26.304 1.00 96.44 82 PHE A N 1
ATOM 594 C CA . PHE A 1 82 ? 15.122 1.989 -26.176 1.00 96.44 82 PHE A CA 1
ATOM 595 C C . PHE A 1 82 ? 14.054 1.013 -26.713 1.00 96.44 82 PHE A C 1
ATOM 597 O O . PHE A 1 82 ? 12.935 1.415 -26.988 1.00 96.44 82 PHE A O 1
ATOM 604 N N . LEU A 1 83 ? 14.382 -0.281 -26.838 1.00 96.50 83 LEU A N 1
ATOM 605 C CA . LEU A 1 83 ? 13.483 -1.366 -27.266 1.00 96.50 83 LEU A CA 1
ATOM 606 C C . LEU A 1 83 ? 12.891 -1.237 -28.682 1.00 96.50 83 LEU A C 1
ATOM 608 O O . LEU A 1 83 ? 11.935 -1.940 -29.012 1.00 96.50 83 LEU A O 1
ATOM 612 N N . VAL A 1 84 ? 13.506 -0.435 -29.556 1.00 97.44 84 VAL A N 1
ATOM 613 C CA . VAL A 1 84 ? 13.018 -0.202 -30.923 1.00 97.44 84 VAL A CA 1
ATOM 614 C C . VAL A 1 84 ? 14.012 -0.652 -31.992 1.00 97.44 84 VAL A C 1
ATOM 616 O O . VAL A 1 84 ? 15.232 -0.576 -31.833 1.00 97.44 84 VAL A O 1
ATOM 619 N N . LYS A 1 85 ? 13.494 -1.124 -33.131 1.00 92.94 85 LYS A N 1
ATOM 620 C CA . LYS A 1 85 ? 14.306 -1.381 -34.334 1.00 92.94 85 LYS A CA 1
ATOM 621 C C . LYS A 1 85 ? 14.556 -0.072 -35.091 1.00 92.94 85 LYS A C 1
ATOM 623 O O . LYS A 1 85 ? 13.783 0.870 -34.977 1.00 92.94 85 LYS A O 1
ATOM 628 N N . ASN A 1 86 ? 15.603 -0.027 -35.918 1.00 92.81 86 ASN A N 1
ATOM 629 C CA . ASN A 1 86 ? 15.995 1.180 -36.663 1.00 92.81 86 ASN A CA 1
ATOM 630 C C . ASN A 1 86 ? 16.212 2.393 -35.735 1.00 92.81 86 ASN A C 1
ATOM 632 O O . ASN A 1 86 ? 15.624 3.460 -35.923 1.00 92.81 86 ASN A O 1
ATOM 636 N N . GLY A 1 87 ? 17.040 2.204 -34.702 1.00 89.50 87 GLY A N 1
ATOM 637 C CA . GLY A 1 87 ? 17.437 3.284 -33.798 1.00 89.50 87 GLY A CA 1
ATOM 638 C C . GLY A 1 87 ? 18.126 4.429 -34.550 1.00 89.50 87 GLY A C 1
ATOM 639 O O . GLY A 1 87 ? 18.849 4.196 -35.518 1.00 89.50 87 GLY A O 1
ATOM 640 N N . GLY A 1 88 ? 17.880 5.667 -34.112 1.00 90.88 88 GLY A N 1
ATOM 641 C CA . GLY A 1 88 ? 18.379 6.896 -34.750 1.00 90.88 88 GLY A CA 1
ATOM 642 C C . GLY A 1 88 ? 17.328 7.646 -35.575 1.00 90.88 88 GLY A C 1
ATOM 643 O O . GLY A 1 88 ? 17.479 8.843 -35.792 1.00 90.88 88 GLY A O 1
ATOM 644 N N . VAL A 1 89 ? 16.243 6.969 -35.969 1.00 95.81 89 VAL A N 1
ATOM 645 C CA . VAL A 1 89 ? 15.042 7.593 -36.564 1.00 95.81 89 VAL A CA 1
ATOM 646 C C . VAL A 1 89 ? 13.759 7.305 -35.773 1.00 95.81 89 VAL A C 1
ATOM 648 O O . VAL A 1 89 ? 12.743 7.946 -36.014 1.00 95.81 89 VAL A O 1
ATOM 651 N N . ASN A 1 90 ? 13.817 6.381 -34.807 1.00 93.00 90 ASN A N 1
ATOM 652 C CA . ASN A 1 90 ? 12.767 6.113 -33.823 1.00 93.00 90 ASN A CA 1
ATOM 653 C C . ASN A 1 90 ? 13.349 6.271 -32.409 1.00 93.00 90 ASN A C 1
ATOM 655 O O . ASN A 1 90 ? 14.505 5.899 -32.183 1.00 93.00 90 ASN A O 1
ATOM 659 N N . SER A 1 91 ? 12.558 6.809 -31.477 1.00 93.69 91 SER A N 1
ATOM 660 C CA . SER A 1 91 ? 12.987 7.123 -30.098 1.00 93.69 91 SER A CA 1
ATOM 661 C C . SER A 1 91 ? 12.681 6.022 -29.074 1.00 93.69 91 SER A C 1
ATOM 663 O O . SER A 1 91 ? 13.028 6.166 -27.904 1.00 93.69 91 SER A O 1
ATOM 665 N N . GLY A 1 92 ? 12.013 4.958 -29.510 1.00 86.56 92 GLY A N 1
ATOM 666 C CA . GLY A 1 92 ? 11.415 3.908 -28.690 1.00 86.56 92 GLY A CA 1
ATOM 667 C C . GLY A 1 92 ? 10.183 3.351 -29.385 1.00 86.56 92 GLY A C 1
ATOM 668 O O . GLY A 1 92 ? 9.589 4.119 -30.177 1.00 86.56 92 GLY A O 1
#

Nearest PDB structures (foldseek):
  1gkj-assembly1_A  TM=9.920E-01  e=1.040E-08  Pseudomonas putida
  1b8f-assembly1_A  TM=9.953E-01  e=1.827E-08  Pseudomonas putida
  1gk2-assembly1_D  TM=1.000E+00  e=2.347E-08  Pseudomonas putida
  1eb4-assembly1_A  TM=9.958E-01  e=3.416E-08  Pseudomonas putida
  6s7q-assembly1_D  TM=9.023E-01  e=5.053E-02  Treponema denticola

Radius of gyration: 24.53 Å; Cα contacts (8 Å, |Δi|>4): 83; chains: 1; bounding box: 51×18×69 Å

InterPro domains:
  IPR001106 Aromatic amino acid lyase [PF00221] (1-92)
  IPR001106 Aromatic amino acid lyase [PTHR10362] (1-88)
  IPR008948 L-Aspartase-like [SSF48557] (1-92)